Protein AF-A0A9N9CHF6-F1 (afdb_monomer_lite)

Foldseek 3Di:
DLLVVVVVVCVVQVKAWDAADPPDSDTDIDHDPVSQVVLCPDPSRPDDDDPDDDDDD

Structure (mmCIF, N/CA/C/O backbone):
data_AF-A0A9N9CHF6-F1
#
_entry.id   AF-A0A9N9CHF6-F1
#
loop_
_atom_site.group_PDB
_atom_site.id
_atom_site.type_symbol
_atom_site.label_atom_id
_atom_site.label_alt_id
_atom_site.label_comp_id
_atom_site.label_asym_id
_atom_site.label_entity_id
_atom_site.label_seq_id
_atom_site.pdbx_PDB_ins_code
_atom_site.Cartn_x
_atom_site.Cartn_y
_atom_site.Cartn_z
_atom_site.occupancy
_atom_site.B_iso_or_equiv
_atom_site.auth_seq_id
_atom_site.auth_comp_id
_atom_site.auth_asym_id
_atom_site.auth_atom_id
_atom_site.pdbx_PDB_model_num
ATOM 1 N N . MET A 1 1 ? -14.548 -6.039 -8.223 1.00 62.31 1 MET A N 1
ATOM 2 C CA . MET A 1 1 ? -13.463 -6.953 -7.788 1.00 62.31 1 MET A CA 1
ATOM 3 C C . MET A 1 1 ? -12.881 -6.442 -6.470 1.00 62.31 1 MET A C 1
ATOM 5 O O . MET A 1 1 ? -13.009 -5.258 -6.192 1.00 62.31 1 MET A O 1
ATOM 9 N N . GLN A 1 2 ? -12.308 -7.304 -5.620 1.00 73.81 2 GLN A N 1
ATOM 10 C CA . GLN A 1 2 ? -11.872 -6.927 -4.259 1.00 73.81 2 GLN A CA 1
ATOM 11 C C . GLN A 1 2 ? -10.786 -5.835 -4.260 1.00 73.81 2 GLN A C 1
ATOM 13 O O . GLN A 1 2 ? -10.856 -4.912 -3.453 1.00 73.81 2 GLN A O 1
ATOM 18 N N . THR A 1 3 ? -9.861 -5.878 -5.225 1.00 82.12 3 THR A N 1
ATOM 19 C CA . THR A 1 3 ? -8.804 -4.870 -5.412 1.00 82.12 3 THR A CA 1
ATOM 20 C C . THR A 1 3 ? -9.370 -3.472 -5.669 1.00 82.12 3 THR A C 1
ATOM 22 O O . THR A 1 3 ? -8.947 -2.529 -5.017 1.00 82.12 3 THR A O 1
ATOM 25 N N . GLU A 1 4 ? -10.402 -3.334 -6.510 1.00 85.94 4 GLU A N 1
ATOM 26 C CA . GLU A 1 4 ? -11.033 -2.034 -6.815 1.00 85.94 4 GLU A CA 1
ATOM 27 C C . GLU A 1 4 ? -11.630 -1.358 -5.569 1.00 85.94 4 GLU A C 1
ATOM 29 O O . GLU A 1 4 ? -11.658 -0.133 -5.464 1.00 85.94 4 GLU A O 1
ATOM 34 N N . SER A 1 5 ? -12.102 -2.154 -4.604 1.00 89.69 5 SER A N 1
ATOM 35 C CA . SER A 1 5 ? -12.620 -1.623 -3.343 1.00 89.69 5 SER A CA 1
ATOM 36 C C . SER A 1 5 ? -11.510 -1.072 -2.450 1.00 89.69 5 SER A C 1
ATOM 38 O O . SER A 1 5 ? -11.738 -0.067 -1.783 1.00 89.69 5 SER A O 1
ATOM 40 N N . VAL A 1 6 ? -10.348 -1.729 -2.422 1.00 92.44 6 VAL A N 1
ATOM 41 C CA . VAL A 1 6 ? -9.176 -1.282 -1.652 1.00 92.44 6 VAL A CA 1
ATOM 42 C C . VAL A 1 6 ? -8.527 -0.071 -2.325 1.00 92.44 6 VAL A C 1
ATOM 44 O O . VAL A 1 6 ? -8.070 0.840 -1.642 1.00 92.44 6 VAL A O 1
ATOM 47 N N . GLU A 1 7 ? -8.538 -0.006 -3.659 1.00 93.19 7 GLU A N 1
ATOM 48 C CA . GLU A 1 7 ? -8.079 1.173 -4.400 1.00 93.19 7 GLU A CA 1
ATOM 49 C C . GLU A 1 7 ? -8.885 2.422 -4.037 1.00 93.19 7 GLU A C 1
ATOM 51 O O . GLU A 1 7 ? -8.304 3.469 -3.759 1.00 93.19 7 GLU A O 1
ATOM 56 N N . ARG A 1 8 ? -10.220 2.312 -4.000 1.00 93.69 8 ARG A N 1
ATOM 57 C CA . ARG A 1 8 ? -11.082 3.44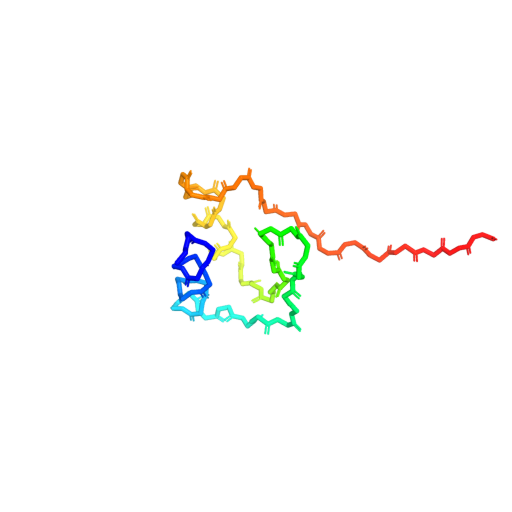0 -3.629 1.00 93.69 8 ARG A CA 1
ATOM 58 C C . ARG A 1 8 ? -10.802 3.913 -2.207 1.00 93.69 8 ARG A C 1
ATOM 60 O O . ARG A 1 8 ? -10.610 5.101 -1.998 1.00 93.69 8 ARG A O 1
ATOM 67 N N . GLU A 1 9 ? -10.698 2.991 -1.258 1.00 93.31 9 GLU A N 1
ATOM 68 C CA . GLU A 1 9 ? -10.346 3.341 0.120 1.00 93.31 9 GLU A CA 1
ATOM 69 C C . GLU A 1 9 ? -8.958 3.977 0.221 1.00 93.31 9 GLU A C 1
ATOM 71 O O . GLU A 1 9 ? -8.762 4.937 0.959 1.00 93.31 9 GLU A O 1
ATOM 76 N N . THR A 1 10 ? -7.999 3.489 -0.564 1.00 93.38 10 THR A N 1
ATOM 77 C CA . THR A 1 10 ? -6.666 4.087 -0.635 1.00 93.38 10 THR A CA 1
ATOM 78 C C . THR A 1 10 ? -6.745 5.550 -1.073 1.00 93.38 10 THR A C 1
ATOM 80 O O . THR A 1 10 ? -6.089 6.403 -0.479 1.00 93.38 10 THR A O 1
ATOM 83 N N . GLN A 1 11 ? -7.585 5.856 -2.062 1.00 94.25 11 GLN A N 1
ATOM 84 C CA . GLN A 1 11 ? -7.834 7.225 -2.517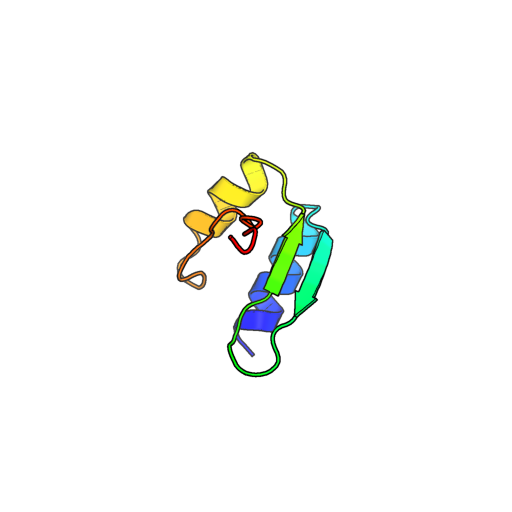 1.00 94.25 11 GLN A CA 1
ATOM 85 C C . GLN A 1 11 ? -8.597 8.061 -1.480 1.00 94.25 11 GLN A C 1
ATOM 87 O O . GLN A 1 11 ? -8.251 9.223 -1.270 1.00 94.25 11 GLN A O 1
ATOM 92 N N . ASP A 1 12 ? -9.575 7.479 -0.782 1.00 95.19 12 ASP A N 1
ATOM 93 C CA . ASP A 1 12 ? -10.329 8.144 0.291 1.00 95.19 12 ASP A CA 1
ATOM 94 C C . ASP A 1 12 ? -9.427 8.516 1.485 1.00 95.19 12 ASP A C 1
ATOM 96 O O . ASP A 1 12 ? -9.667 9.505 2.179 1.00 95.19 12 ASP A O 1
ATOM 100 N N . LEU A 1 13 ? -8.344 7.762 1.698 1.00 93.12 13 LEU A N 1
ATOM 101 C CA . LEU A 1 13 ? -7.283 8.068 2.663 1.00 93.12 13 LEU A CA 1
ATOM 102 C C . LEU A 1 13 ? -6.277 9.122 2.159 1.00 93.12 13 LEU A C 1
ATOM 104 O O . LEU A 1 13 ? -5.292 9.407 2.843 1.00 93.12 13 LEU A O 1
ATOM 108 N N . GLY A 1 14 ? -6.514 9.706 0.981 1.00 92.50 14 GLY A N 1
ATOM 109 C CA . GLY A 1 14 ? -5.630 10.677 0.336 1.00 92.50 14 GLY A CA 1
ATOM 110 C C . GLY A 1 14 ? -4.430 10.050 -0.375 1.00 92.50 14 GLY A C 1
ATOM 111 O O . GLY A 1 14 ? -3.481 10.760 -0.701 1.00 92.50 14 GLY A O 1
ATOM 112 N N . GLY A 1 15 ? -4.442 8.732 -0.586 1.00 94.25 15 GLY A N 1
ATOM 113 C CA . GLY A 1 15 ? -3.411 8.020 -1.326 1.00 94.25 15 GLY A CA 1
ATOM 114 C C . GLY A 1 15 ? -3.520 8.234 -2.835 1.00 94.25 15 GLY A C 1
ATOM 115 O O . GLY A 1 15 ? -4.609 8.295 -3.405 1.00 94.25 15 GLY A O 1
ATOM 116 N N . GLU A 1 16 ? -2.375 8.304 -3.504 1.00 96.44 16 GLU A N 1
ATOM 117 C CA . GLU A 1 16 ? -2.297 8.459 -4.958 1.00 96.44 16 GLU A CA 1
ATOM 118 C C . GLU A 1 16 ? -1.810 7.155 -5.588 1.00 96.44 16 GLU A C 1
ATOM 120 O O . GLU A 1 16 ? -0.679 6.741 -5.346 1.00 96.44 16 GLU A O 1
ATOM 125 N N . ILE A 1 17 ? -2.638 6.506 -6.410 1.00 94.81 17 ILE A N 1
ATOM 126 C CA . ILE A 1 17 ? -2.247 5.280 -7.120 1.00 94.81 17 ILE A CA 1
ATOM 127 C C . ILE A 1 17 ? -1.394 5.633 -8.338 1.00 94.81 17 ILE A C 1
ATOM 129 O O . ILE A 1 17 ? -1.866 6.297 -9.258 1.00 94.81 17 ILE A O 1
ATOM 133 N N . THR A 1 18 ? -0.161 5.134 -8.365 1.00 96.06 18 THR A N 1
ATOM 134 C CA . THR A 1 18 ? 0.835 5.425 -9.405 1.00 96.06 18 THR A CA 1
ATOM 135 C C . THR A 1 18 ? 0.962 4.308 -10.437 1.00 96.06 18 THR A C 1
ATOM 137 O O . THR A 1 18 ? 1.342 4.562 -11.579 1.00 96.06 18 THR A O 1
ATOM 140 N N . TYR A 1 19 ? 0.627 3.067 -10.071 1.00 94.00 19 TYR A N 1
ATOM 141 C CA . TYR A 1 19 ? 0.727 1.919 -10.972 1.00 94.00 19 TYR A CA 1
ATOM 142 C C . TYR A 1 19 ? -0.252 0.804 -10.598 1.00 94.00 19 TYR A C 1
ATOM 144 O O . TYR A 1 19 ? -0.512 0.574 -9.421 1.00 94.00 19 TYR A O 1
ATOM 152 N N . ARG A 1 20 ? -0.763 0.072 -11.596 1.00 94.69 20 ARG A N 1
ATOM 153 C CA . ARG A 1 20 ? -1.615 -1.115 -11.410 1.00 94.69 20 ARG A CA 1
ATOM 154 C C . ARG A 1 20 ? -0.986 -2.316 -12.093 1.00 94.69 20 ARG A C 1
ATOM 156 O O . ARG A 1 20 ? -0.631 -2.239 -13.269 1.00 94.69 20 ARG A O 1
ATOM 163 N N . PHE A 1 21 ? -0.887 -3.429 -11.3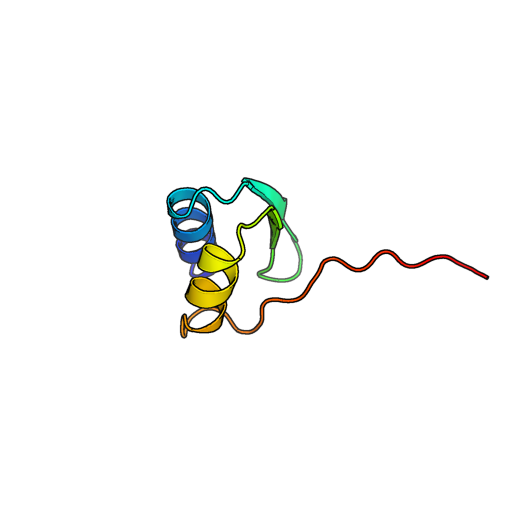78 1.00 93.38 21 PHE A N 1
ATOM 164 C CA . PHE A 1 21 ? -0.379 -4.666 -11.953 1.00 93.38 21 PHE A CA 1
ATOM 165 C C . PHE A 1 21 ? -1.489 -5.384 -12.731 1.00 93.38 21 PHE A C 1
ATOM 167 O O . PHE A 1 21 ? -2.605 -5.534 -12.247 1.00 93.38 21 PHE A O 1
ATOM 174 N N . GLY A 1 22 ? -1.184 -5.845 -13.948 1.00 92.44 22 GLY A N 1
ATOM 175 C CA . GLY A 1 22 ? -2.150 -6.575 -14.782 1.00 92.44 22 GLY A CA 1
ATOM 176 C C . GLY A 1 22 ? -2.209 -8.086 -14.523 1.00 92.44 22 GLY A C 1
ATOM 177 O O . GLY A 1 22 ? -3.149 -8.741 -14.957 1.00 92.44 22 GLY A O 1
ATOM 178 N N . ILE A 1 23 ? -1.197 -8.644 -13.851 1.00 93.50 23 ILE A N 1
ATOM 179 C CA . ILE A 1 23 ? -1.035 -10.099 -13.652 1.00 93.50 23 ILE A CA 1
ATOM 180 C C . ILE A 1 23 ? -1.385 -10.510 -12.219 1.00 93.50 23 ILE A C 1
ATOM 182 O O . ILE A 1 23 ? -1.930 -11.587 -11.993 1.00 93.50 23 ILE A O 1
ATOM 186 N N . ILE A 1 24 ? -1.076 -9.648 -11.251 1.00 92.31 24 ILE A N 1
ATOM 187 C CA . ILE A 1 24 ? -1.353 -9.865 -9.832 1.00 92.31 24 ILE A CA 1
ATOM 188 C C . ILE A 1 24 ? -2.329 -8.794 -9.335 1.00 92.31 24 ILE A C 1
ATOM 190 O O . ILE A 1 24 ? -2.277 -7.667 -9.826 1.00 92.31 24 ILE A O 1
ATOM 194 N N . PRO A 1 25 ? -3.200 -9.107 -8.360 1.00 92.56 25 PRO A N 1
ATOM 195 C CA . PRO A 1 25 ? -4.151 -8.153 -7.795 1.00 92.56 25 PRO A CA 1
ATOM 196 C C . PRO A 1 25 ? -3.449 -7.180 -6.832 1.00 92.56 25 PRO A C 1
ATOM 198 O O . PRO A 1 25 ? -3.658 -7.229 -5.623 1.00 92.56 25 PRO A O 1
ATOM 201 N N . ALA A 1 26 ? -2.596 -6.311 -7.373 1.00 94.31 26 ALA A N 1
ATOM 202 C CA . ALA A 1 26 ? -1.802 -5.346 -6.623 1.00 94.31 26 ALA A CA 1
ATOM 203 C C . ALA A 1 26 ? -1.723 -3.997 -7.350 1.00 94.31 26 ALA A C 1
ATOM 205 O O . ALA A 1 26 ? -1.920 -3.898 -8.566 1.00 94.31 26 ALA A O 1
ATOM 206 N N . PHE A 1 27 ? -1.368 -2.958 -6.605 1.00 95.12 27 PHE A N 1
ATOM 207 C CA . PHE A 1 27 ? -1.112 -1.620 -7.124 1.00 95.12 27 PHE A CA 1
ATOM 208 C C . PHE A 1 27 ? -0.007 -0.944 -6.303 1.00 95.12 27 PHE A C 1
ATOM 210 O O . PHE A 1 27 ? 0.302 -1.368 -5.191 1.00 95.12 27 PHE A O 1
ATOM 217 N N . VAL A 1 28 ? 0.593 0.101 -6.864 1.00 95.69 28 VAL A N 1
ATOM 218 C CA . VAL A 1 28 ? 1.553 0.976 -6.181 1.00 95.69 28 VAL A CA 1
ATOM 219 C C . VAL A 1 28 ? 0.853 2.290 -5.878 1.00 95.69 28 VAL A C 1
ATOM 221 O O . VAL A 1 28 ? 0.147 2.823 -6.737 1.00 95.69 28 VAL A O 1
ATOM 224 N N . ALA A 1 29 ? 1.045 2.810 -4.669 1.00 96.31 29 ALA A N 1
ATOM 225 C CA . ALA A 1 29 ? 0.489 4.091 -4.269 1.00 96.31 29 ALA A CA 1
ATOM 226 C C . ALA A 1 29 ? 1.452 4.888 -3.385 1.00 96.31 29 ALA A C 1
ATOM 228 O O . ALA A 1 29 ? 2.206 4.316 -2.597 1.00 96.31 29 ALA A O 1
ATOM 229 N N . ASN A 1 30 ? 1.379 6.213 -3.488 1.00 96.25 30 ASN A N 1
ATOM 230 C CA . ASN A 1 30 ? 1.952 7.126 -2.508 1.00 96.25 30 ASN A CA 1
ATOM 231 C C . ASN A 1 30 ? 0.984 7.235 -1.329 1.00 96.25 30 ASN A C 1
ATOM 233 O O . ASN A 1 30 ? -0.187 7.566 -1.520 1.00 96.25 30 ASN A O 1
ATOM 237 N N . LEU A 1 31 ? 1.463 6.949 -0.118 1.00 95.00 31 LEU A N 1
ATOM 238 C CA . LEU A 1 31 ? 0.633 6.876 1.085 1.00 95.00 31 LEU A CA 1
ATOM 239 C C . LEU A 1 31 ? 1.249 7.667 2.237 1.00 95.00 31 LEU A C 1
ATOM 241 O O . LEU A 1 31 ? 2.465 7.671 2.430 1.00 95.00 31 LEU A O 1
ATOM 245 N N . SER A 1 32 ? 0.390 8.294 3.041 1.00 94.56 32 SER A N 1
AT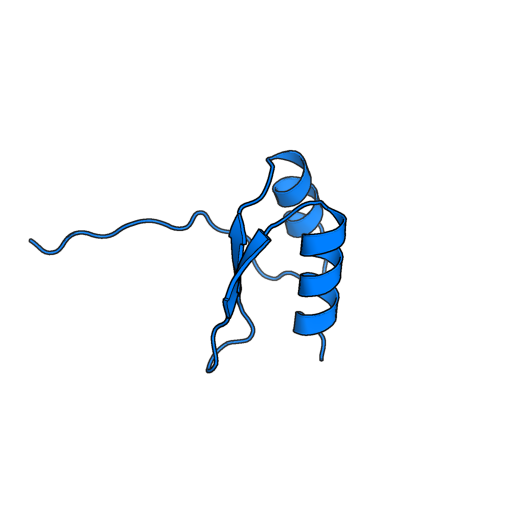OM 246 C CA . SER A 1 32 ? 0.772 8.805 4.357 1.00 94.56 32 SER A CA 1
ATOM 247 C C . SER A 1 32 ? 0.995 7.645 5.337 1.00 94.56 32 SER A C 1
ATOM 249 O O . SER A 1 32 ? 0.510 6.531 5.126 1.00 94.56 32 SER A O 1
ATOM 251 N N . LYS A 1 33 ? 1.706 7.896 6.444 1.00 93.25 33 LYS A N 1
ATOM 252 C CA . LYS A 1 33 ? 1.934 6.869 7.478 1.00 93.25 33 LYS A CA 1
ATOM 253 C C . LYS A 1 33 ? 0.620 6.331 8.053 1.00 93.25 33 LYS A C 1
ATOM 255 O O . LYS A 1 33 ? 0.455 5.119 8.135 1.00 93.25 33 LYS A O 1
ATOM 260 N N . ASP A 1 34 ? -0.327 7.218 8.348 1.00 92.00 34 ASP A N 1
ATOM 261 C CA . ASP A 1 34 ? -1.640 6.846 8.888 1.00 92.00 34 ASP A CA 1
ATOM 262 C C . ASP A 1 34 ? -2.432 5.964 7.907 1.00 92.00 34 ASP A C 1
ATOM 264 O O . ASP A 1 34 ? -3.121 5.027 8.314 1.00 92.00 34 ASP A O 1
ATOM 268 N N . ALA A 1 35 ? -2.320 6.229 6.599 1.00 93.75 35 ALA A N 1
ATOM 269 C CA . ALA A 1 35 ? -2.951 5.406 5.569 1.00 93.75 35 ALA A CA 1
ATOM 270 C C . ALA A 1 35 ? -2.321 4.008 5.495 1.00 93.75 35 ALA A C 1
ATOM 272 O O . ALA A 1 35 ? -3.043 3.018 5.386 1.00 93.75 35 ALA A O 1
ATOM 273 N N . VAL A 1 36 ? -0.991 3.909 5.618 1.00 94.44 36 VAL A N 1
ATOM 274 C CA . VAL A 1 36 ? -0.288 2.617 5.675 1.00 94.44 36 VAL A CA 1
ATOM 275 C C . VAL A 1 36 ? -0.756 1.793 6.872 1.00 94.44 36 VAL A C 1
ATOM 277 O O . VAL A 1 36 ? -1.043 0.610 6.711 1.00 94.44 36 VAL A O 1
ATOM 280 N N . GLU A 1 37 ? -0.863 2.391 8.060 1.00 94.00 37 GLU A N 1
ATOM 281 C CA . GLU A 1 37 ? -1.330 1.677 9.254 1.00 94.00 37 GLU A CA 1
ATOM 282 C C . GLU A 1 37 ? -2.769 1.180 9.103 1.00 94.00 37 GLU A C 1
ATOM 284 O O . GLU A 1 37 ? -3.062 0.040 9.463 1.00 94.00 37 GLU A O 1
AT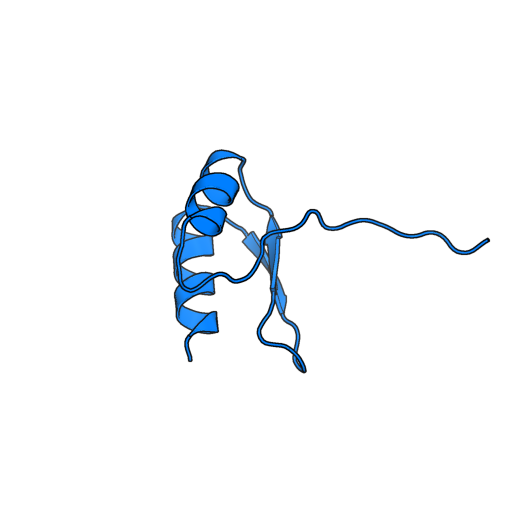OM 289 N N . LYS A 1 38 ? -3.662 1.986 8.522 1.00 93.81 38 LYS A N 1
ATOM 290 C CA . LYS A 1 38 ? -5.041 1.557 8.251 1.00 93.81 38 LYS A CA 1
ATOM 291 C C . LYS A 1 38 ? -5.097 0.397 7.262 1.00 93.81 38 LYS A C 1
ATOM 293 O O . LYS A 1 38 ? -5.711 -0.619 7.568 1.00 93.81 38 LYS A O 1
ATOM 298 N N . LEU A 1 39 ? -4.406 0.513 6.128 1.00 93.19 39 LEU A N 1
ATOM 299 C CA . LEU A 1 39 ? -4.405 -0.519 5.088 1.00 93.19 39 LEU A CA 1
ATOM 300 C C . LEU A 1 39 ? -3.745 -1.820 5.560 1.00 93.19 39 LEU A C 1
ATOM 302 O O . LEU A 1 39 ? -4.209 -2.894 5.201 1.00 93.19 39 LEU A O 1
ATOM 306 N N . LYS A 1 40 ? -2.717 -1.752 6.416 1.00 94.19 40 LYS A N 1
ATOM 307 C CA . LYS A 1 40 ? -2.101 -2.943 7.030 1.00 94.19 40 LYS A CA 1
ATOM 308 C C . LYS A 1 40 ? -3.041 -3.718 7.951 1.0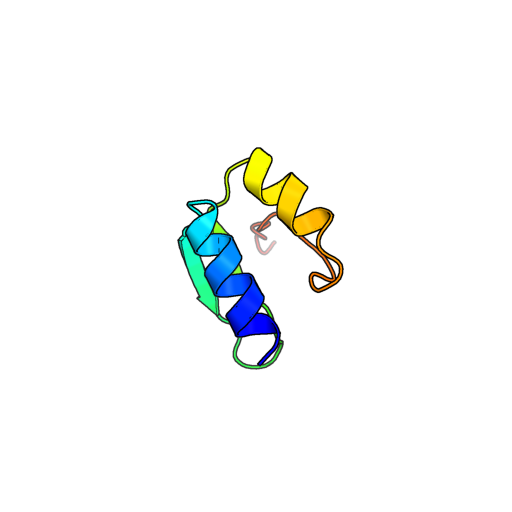0 94.19 40 LYS A C 1
ATOM 310 O O . LYS A 1 40 ? -2.838 -4.912 8.139 1.00 94.19 40 LYS A O 1
ATOM 315 N N . ASN A 1 41 ? -4.023 -3.046 8.546 1.00 93.56 41 ASN A N 1
ATOM 316 C CA . ASN A 1 41 ? -5.008 -3.674 9.424 1.00 93.56 41 ASN A CA 1
ATOM 317 C C . ASN A 1 41 ? -6.282 -4.103 8.678 1.00 93.56 41 ASN A C 1
ATOM 319 O O . ASN A 1 41 ? -7.167 -4.705 9.288 1.00 93.56 41 ASN A O 1
ATOM 323 N N . ASP A 1 42 ? -6.401 -3.804 7.381 1.00 92.88 42 ASP A N 1
ATOM 324 C CA . ASP A 1 42 ? -7.561 -4.202 6.595 1.00 92.88 42 ASP A CA 1
ATOM 325 C C . ASP A 1 42 ? -7.477 -5.692 6.210 1.00 92.88 42 ASP A C 1
ATOM 327 O O . ASP A 1 42 ? -6.514 -6.107 5.564 1.00 92.88 42 ASP A O 1
ATOM 331 N N . PRO A 1 43 ? -8.491 -6.520 6.525 1.00 94.19 43 PRO A N 1
ATOM 332 C CA . PRO A 1 43 ? -8.459 -7.957 6.243 1.00 94.19 43 PRO A CA 1
ATOM 333 C C . PRO A 1 43 ? -8.490 -8.309 4.744 1.00 94.19 43 PRO A C 1
ATOM 335 O O . PRO A 1 43 ? -8.280 -9.465 4.380 1.00 94.19 43 PRO A O 1
ATOM 338 N N . ARG A 1 44 ? -8.785 -7.350 3.858 1.00 93.19 44 ARG A N 1
ATOM 339 C CA . ARG A 1 44 ? -8.740 -7.517 2.396 1.00 93.19 44 ARG A CA 1
ATOM 340 C C . ARG A 1 44 ? -7.333 -7.306 1.839 1.00 93.19 44 ARG A C 1
ATOM 342 O O . ARG A 1 44 ? -7.096 -7.667 0.687 1.00 93.19 44 ARG A O 1
ATOM 349 N N . VAL A 1 45 ? -6.430 -6.710 2.616 1.00 93.94 45 VAL A N 1
ATOM 350 C CA . VAL A 1 45 ? -5.057 -6.407 2.214 1.00 93.94 45 VAL A CA 1
ATOM 351 C C . VAL A 1 45 ? -4.136 -7.499 2.741 1.00 93.94 45 VAL A C 1
ATOM 353 O O . VAL A 1 45 ? -4.031 -7.727 3.940 1.00 93.94 45 VAL A O 1
ATOM 356 N N . VAL A 1 46 ? -3.456 -8.191 1.827 1.00 94.62 46 VAL A N 1
ATOM 357 C CA . VAL A 1 46 ? -2.534 -9.278 2.192 1.00 94.62 46 VAL A CA 1
ATOM 358 C C . VAL A 1 46 ? -1.218 -8.726 2.740 1.00 94.62 46 VAL A C 1
ATOM 360 O O . VAL A 1 46 ? -0.682 -9.254 3.712 1.00 94.62 46 VAL A O 1
ATOM 363 N N . SER A 1 47 ? -0.686 -7.672 2.120 1.00 93.56 47 SER A N 1
ATOM 364 C CA . SER A 1 47 ? 0.548 -7.020 2.549 1.00 93.56 47 SER A CA 1
ATOM 365 C C . SER A 1 47 ? 0.619 -5.573 2.061 1.00 93.56 47 SER A C 1
ATOM 367 O O . SER A 1 47 ? 0.011 -5.204 1.056 1.00 93.56 47 SER A O 1
ATOM 369 N N . VAL A 1 48 ? 1.385 -4.757 2.788 1.00 94.81 48 VAL A N 1
ATOM 370 C CA . VAL A 1 48 ? 1.752 -3.390 2.401 1.00 94.81 48 VAL A CA 1
ATOM 371 C C . VAL A 1 48 ? 3.247 -3.234 2.636 1.00 94.81 48 VAL A C 1
ATOM 373 O O . VAL A 1 48 ? 3.693 -3.195 3.786 1.00 94.81 48 VAL A O 1
ATOM 376 N N . GLU A 1 49 ? 4.002 -3.127 1.549 1.00 94.00 49 GLU A N 1
ATOM 377 C CA . GLU A 1 49 ? 5.464 -3.071 1.559 1.00 94.00 49 GLU A CA 1
ATOM 378 C C . GLU A 1 49 ? 5.972 -1.757 0.944 1.00 94.00 49 GLU A C 1
ATOM 380 O O . GLU A 1 49 ? 5.314 -1.198 0.060 1.00 94.00 49 GLU A O 1
ATOM 385 N N . PRO A 1 50 ? 7.136 -1.243 1.379 1.00 92.81 50 PRO A N 1
ATOM 386 C CA . PRO A 1 50 ? 7.788 -0.124 0.712 1.00 92.81 50 PRO A CA 1
ATOM 387 C C . PRO A 1 50 ? 8.144 -0.469 -0.738 1.00 92.81 50 PRO A C 1
ATOM 389 O O . PRO A 1 50 ? 8.586 -1.578 -1.033 1.00 92.81 50 PRO A O 1
ATOM 392 N N . ASN A 1 51 ? 8.029 0.507 -1.639 1.00 91.25 51 ASN A N 1
ATOM 393 C CA . ASN A 1 51 ? 8.531 0.357 -3.001 1.00 91.25 51 ASN A CA 1
ATOM 394 C C . ASN A 1 51 ? 10.063 0.508 -3.006 1.00 91.25 51 ASN A C 1
ATOM 396 O O . ASN A 1 51 ? 10.579 1.625 -2.978 1.00 91.25 51 ASN A O 1
ATOM 400 N N . THR A 1 52 ? 10.787 -0.609 -2.963 1.00 90.00 52 THR A N 1
ATOM 401 C CA . THR A 1 52 ? 12.255 -0.629 -2.919 1.00 90.00 52 THR A CA 1
ATOM 402 C C . THR A 1 52 ? 12.857 -0.572 -4.322 1.00 90.00 52 THR A C 1
ATOM 404 O O . THR A 1 52 ? 12.573 -1.422 -5.163 1.00 90.00 52 THR A O 1
ATOM 407 N N . GLU A 1 53 ? 13.735 0.404 -4.560 1.00 88.81 53 GLU A N 1
ATOM 408 C CA . GLU A 1 53 ? 14.543 0.479 -5.779 1.00 88.81 53 GLU A CA 1
ATOM 409 C C . GLU A 1 53 ? 15.709 -0.520 -5.717 1.00 88.81 53 GLU A C 1
ATOM 411 O O . GLU A 1 53 ? 16.367 -0.666 -4.684 1.00 88.81 53 GLU A O 1
ATOM 416 N N . VAL A 1 54 ? 15.962 -1.216 -6.828 1.00 90.62 54 VAL A N 1
ATOM 417 C CA . VAL A 1 54 ? 17.065 -2.176 -6.964 1.00 90.62 54 VAL A CA 1
ATOM 418 C C . VAL A 1 54 ? 18.009 -1.739 -8.081 1.00 90.62 54 VAL A C 1
ATOM 420 O O . VAL A 1 54 ? 17.564 -1.350 -9.160 1.00 90.62 54 VAL A O 1
ATOM 423 N N . HIS A 1 55 ? 19.317 -1.831 -7.837 1.00 89.75 55 HIS A N 1
ATOM 424 C CA . HIS A 1 55 ? 20.358 -1.500 -8.813 1.00 89.75 55 HIS A CA 1
ATOM 425 C C . HIS A 1 55 ? 21.087 -2.772 -9.264 1.00 89.75 55 HIS A C 1
ATOM 427 O O . HIS A 1 55 ? 21.399 -3.635 -8.442 1.00 89.75 55 HIS A O 1
ATOM 433 N N . ALA A 1 56 ? 21.350 -2.892 -10.569 1.00 86.69 56 ALA A N 1
ATOM 434 C CA . ALA A 1 56 ? 22.166 -3.977 -11.113 1.00 86.69 56 ALA A CA 1
ATOM 435 C C . ALA A 1 56 ? 23.656 -3.735 -10.811 1.00 86.69 56 ALA A C 1
ATOM 437 O O . ALA A 1 56 ? 24.110 -2.590 -10.861 1.00 86.69 56 ALA A O 1
ATOM 438 N N . PHE A 1 57 ? 24.380 -4.812 -10.494 1.00 74.06 57 PHE A N 1
ATOM 439 C CA . PHE A 1 57 ? 25.827 -4.814 -10.254 1.00 74.06 57 PHE A CA 1
ATOM 440 C C . PHE A 1 57 ? 26.621 -4.939 -11.555 1.00 74.06 57 PHE A C 1
ATOM 442 O O . PHE A 1 57 ? 26.152 -5.676 -12.455 1.00 74.06 57 PHE A O 1
#

Organism: NCBI:txid144679

Secondary structure (DSSP, 8-state):
-HHHHHHHHHHHTT-EEEEE-SSSS-EEEE--HHHHHHHHT-TT-------------

Radius of gyration: 11.94 Å; chains: 1; bounding box: 39×21×24 Å

pLDDT: mean 91.82, std 5.85, range [62.31, 96.44]

InterPro domains:
  IPR010259 Peptidase S8 propeptide/proteinase inhibitor I9 [PF05922] (7-55)
  IPR037045 Peptidase S8 propeptide/proteinase inhibitor I9 superfamily [G3DSA:3.30.70.80] (1-57)

Sequence (57 aa):
MQTESVERETQDLGGEITYRFGIIPAFVANLSKDAVEKLKNDPRVVSVEPNTEVHAF